Protein AF-G8ZI67-F1 (afdb_monomer_lite)

Foldseek 3Di:
DVVLVVLLCVVLVVVVVCCVVPVCVVVVCVVVLCVLQVCVVVVVVVLVVQCVVDPDPVSNVVSSNVVSVSVSNNVSD

Structure (mmCIF, N/CA/C/O backbone):
data_AF-G8ZI67-F1
#
_entry.id   AF-G8ZI67-F1
#
loop_
_atom_site.group_PDB
_atom_site.id
_atom_site.type_symbol
_atom_site.label_atom_id
_atom_site.label_alt_id
_atom_site.label_comp_id
_atom_site.label_asym_id
_atom_site.label_entity_id
_atom_site.label_seq_id
_atom_site.pdbx_PDB_ins_code
_atom_site.Cartn_x
_atom_site.Cartn_y
_atom_site.Cartn_z
_atom_site.occupancy
_atom_site.B_iso_or_equiv
_atom_site.auth_seq_id
_atom_site.auth_comp_id
_atom_site.auth_asym_id
_atom_site.auth_atom_id
_atom_site.pdbx_PDB_model_num
ATOM 1 N N . MET A 1 1 ? -18.455 -6.021 1.834 1.00 55.72 1 MET A N 1
ATOM 2 C CA . MET A 1 1 ? -17.469 -6.633 0.914 1.00 55.72 1 MET A CA 1
ATOM 3 C C . MET A 1 1 ? -17.412 -5.933 -0.445 1.00 55.72 1 MET A C 1
ATOM 5 O O . MET A 1 1 ? -16.318 -5.559 -0.839 1.00 55.72 1 MET A O 1
ATOM 9 N N . GLY A 1 2 ? -18.540 -5.640 -1.112 1.00 64.88 2 GLY A N 1
ATOM 10 C CA . GLY A 1 2 ? -18.534 -4.998 -2.443 1.00 64.88 2 GLY A CA 1
ATOM 11 C C . GLY A 1 2 ? -17.790 -3.655 -2.555 1.00 64.88 2 GLY A C 1
ATOM 12 O O . GLY A 1 2 ? -17.135 -3.412 -3.560 1.00 64.88 2 GLY A O 1
ATOM 13 N N . ARG A 1 3 ? -17.798 -2.811 -1.508 1.00 75.00 3 ARG A N 1
ATOM 14 C CA . ARG A 1 3 ? -17.040 -1.541 -1.505 1.00 75.00 3 ARG A CA 1
ATOM 15 C C . ARG A 1 3 ? -15.526 -1.729 -1.582 1.00 75.00 3 ARG A C 1
ATOM 17 O O . ARG A 1 3 ? -14.886 -1.002 -2.321 1.00 75.00 3 ARG A O 1
ATOM 24 N N . ILE A 1 4 ? -14.968 -2.688 -0.844 1.00 73.06 4 ILE A N 1
ATOM 25 C CA . ILE A 1 4 ? -13.517 -2.941 -0.804 1.00 73.06 4 ILE A CA 1
ATOM 26 C C . ILE A 1 4 ? -13.048 -3.473 -2.159 1.00 73.06 4 ILE A C 1
ATOM 28 O O . ILE A 1 4 ? -12.062 -2.993 -2.704 1.00 73.06 4 ILE A O 1
ATOM 32 N N . ILE A 1 5 ? -13.810 -4.409 -2.731 1.00 74.50 5 ILE A N 1
ATOM 33 C CA . ILE A 1 5 ? -13.545 -4.975 -4.058 1.00 74.50 5 ILE A CA 1
ATOM 34 C C . ILE A 1 5 ? -13.656 -3.888 -5.134 1.00 74.50 5 ILE A C 1
ATOM 36 O O . ILE A 1 5 ? -12.780 -3.782 -5.983 1.00 74.50 5 ILE A O 1
ATOM 40 N N . GLY A 1 6 ? -14.683 -3.035 -5.072 1.00 81.75 6 GLY A N 1
ATOM 41 C CA . GLY A 1 6 ? -14.830 -1.907 -5.994 1.00 81.75 6 GLY A CA 1
ATOM 42 C C . GLY A 1 6 ? -13.681 -0.903 -5.890 1.00 81.75 6 GLY A C 1
ATOM 43 O O . GLY A 1 6 ? -13.185 -0.437 -6.909 1.00 81.75 6 GLY A O 1
ATOM 44 N N . LEU A 1 7 ? -13.208 -0.617 -4.675 1.00 79.50 7 LEU A N 1
ATOM 45 C CA . LEU A 1 7 ? -12.085 0.290 -4.437 1.00 79.50 7 LEU A CA 1
ATOM 46 C C . LEU A 1 7 ? -10.762 -0.309 -4.933 1.00 79.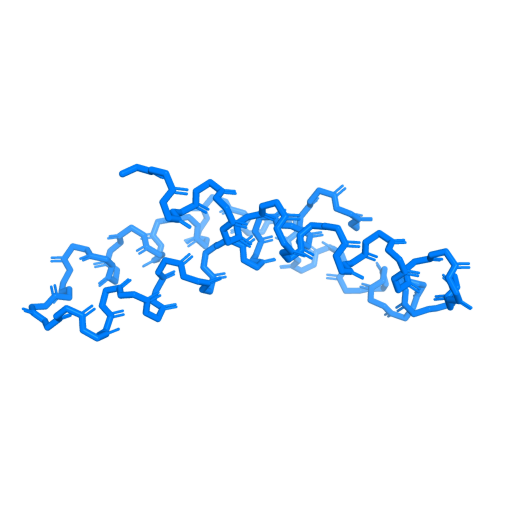50 7 LEU A C 1
ATOM 48 O O . LEU A 1 7 ? -9.969 0.392 -5.555 1.00 79.50 7 LEU A O 1
ATOM 52 N N . PHE A 1 8 ? -10.566 -1.615 -4.729 1.00 81.94 8 PHE A N 1
ATOM 53 C CA . PHE A 1 8 ? -9.448 -2.369 -5.290 1.00 81.94 8 PHE A CA 1
ATOM 54 C C . PHE A 1 8 ? -9.459 -2.324 -6.820 1.00 81.94 8 PHE A C 1
ATOM 56 O O . PHE A 1 8 ? -8.459 -1.945 -7.418 1.00 81.94 8 PHE A O 1
ATOM 63 N N . LEU A 1 9 ? -10.590 -2.645 -7.456 1.00 81.88 9 LEU A N 1
ATOM 64 C CA . LEU A 1 9 ? -10.733 -2.626 -8.915 1.00 81.88 9 LEU A CA 1
ATOM 65 C C . LEU A 1 9 ? -10.556 -1.220 -9.495 1.00 81.88 9 LEU A C 1
ATOM 67 O O . LEU A 1 9 ? -9.910 -1.071 -10.527 1.00 81.88 9 LEU A O 1
ATOM 71 N N . PHE A 1 10 ? -11.085 -0.193 -8.827 1.00 87.12 10 PHE A N 1
ATOM 72 C CA . PHE A 1 10 ? -10.918 1.196 -9.244 1.00 87.12 10 PHE A CA 1
ATOM 73 C C . PHE A 1 10 ? -9.449 1.626 -9.191 1.00 87.12 10 PHE A C 1
ATOM 75 O O . PHE A 1 10 ? -8.919 2.114 -10.185 1.00 87.12 10 PHE A O 1
ATOM 82 N N . LEU A 1 11 ? -8.769 1.396 -8.063 1.00 84.00 11 LEU A N 1
ATOM 83 C CA . LEU A 1 11 ? -7.348 1.720 -7.909 1.00 84.00 11 LEU A CA 1
ATOM 84 C C . LEU A 1 11 ? -6.469 0.910 -8.865 1.00 84.00 11 LEU A C 1
ATOM 86 O O . LEU A 1 11 ? -5.543 1.455 -9.460 1.00 84.00 11 LEU A O 1
ATOM 90 N N . PHE A 1 12 ? -6.768 -0.377 -9.039 1.00 82.00 12 PHE A N 1
ATOM 91 C CA . PHE A 1 12 ? -6.057 -1.242 -9.972 1.00 82.00 12 PHE A CA 1
ATOM 92 C C . PHE A 1 12 ? -6.235 -0.774 -11.416 1.00 82.00 12 PHE A C 1
ATOM 94 O O . PHE A 1 12 ? -5.251 -0.619 -12.134 1.00 82.00 12 PHE A O 1
ATOM 101 N N . GLY A 1 13 ? -7.470 -0.476 -11.825 1.00 84.31 13 GLY A N 1
ATOM 102 C CA . GLY A 1 13 ? -7.771 0.079 -13.141 1.00 84.31 13 GLY A CA 1
ATOM 103 C C . GLY A 1 13 ? -7.059 1.410 -13.379 1.00 84.31 13 GLY A C 1
ATOM 104 O O . GLY A 1 13 ? -6.430 1.587 -14.418 1.00 84.31 13 GLY A O 1
ATOM 105 N N . LEU A 1 14 ? -7.072 2.310 -12.392 1.00 85.81 14 LEU A N 1
ATOM 106 C CA . LEU A 1 14 ? -6.370 3.593 -12.461 1.00 85.81 14 LEU A CA 1
ATO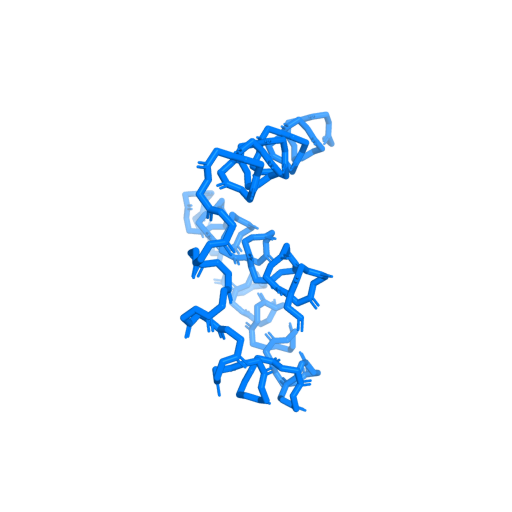M 107 C C . LEU A 1 14 ? -4.857 3.403 -12.651 1.00 85.81 14 LEU A C 1
ATOM 109 O O . LEU A 1 14 ? -4.255 4.048 -13.506 1.00 85.81 14 LEU A O 1
ATOM 113 N N . LEU A 1 15 ? -4.244 2.488 -11.894 1.00 81.50 15 LEU A N 1
ATOM 114 C CA . LEU A 1 15 ? -2.818 2.173 -12.006 1.00 81.50 15 LEU A CA 1
ATOM 115 C C . LEU A 1 15 ? -2.462 1.519 -13.346 1.00 81.50 15 LEU A C 1
ATOM 117 O O . LEU A 1 15 ? -1.404 1.812 -13.903 1.00 81.50 15 LEU A O 1
ATOM 121 N N . LEU A 1 16 ? -3.332 0.666 -13.890 1.00 82.75 16 LEU A N 1
ATOM 122 C CA . LEU A 1 16 ? -3.146 0.075 -15.216 1.00 82.75 16 LEU A CA 1
ATOM 123 C C . LEU A 1 16 ? -3.234 1.123 -16.326 1.00 82.75 16 LEU A C 1
ATOM 125 O O . LEU A 1 16 ? -2.394 1.123 -17.224 1.00 82.75 16 LEU A O 1
ATOM 129 N N . ILE A 1 17 ? -4.200 2.042 -16.246 1.00 85.44 17 ILE A N 1
ATOM 130 C CA . ILE A 1 17 ? -4.306 3.167 -17.183 1.00 85.44 17 ILE A CA 1
ATOM 131 C C . ILE A 1 17 ? -3.056 4.041 -17.080 1.00 85.44 17 ILE A C 1
ATOM 133 O O . ILE A 1 17 ? -2.464 4.381 -18.099 1.00 85.44 17 ILE A O 1
ATOM 137 N N . LEU A 1 18 ? -2.597 4.348 -15.864 1.00 82.81 18 LEU A N 1
ATOM 138 C CA . LEU A 1 18 ? -1.381 5.132 -15.651 1.00 82.81 18 LEU A CA 1
ATOM 139 C C . LEU A 1 18 ? -0.144 4.438 -16.241 1.00 82.81 18 LEU A C 1
ATOM 141 O O . LEU A 1 18 ? 0.678 5.092 -16.875 1.00 82.81 18 LEU A O 1
ATOM 145 N N . LYS A 1 19 ? -0.041 3.111 -16.099 1.00 76.75 19 LYS A N 1
ATOM 146 C CA . LYS A 1 19 ? 1.004 2.301 -16.742 1.00 76.75 19 LYS A CA 1
ATOM 147 C C . LYS A 1 19 ? 0.921 2.357 -18.270 1.00 76.75 19 LYS A C 1
ATOM 149 O O . LYS A 1 19 ? 1.960 2.398 -18.919 1.00 76.75 19 LYS A O 1
ATOM 154 N N . ALA A 1 20 ? -0.283 2.341 -18.840 1.00 79.94 20 ALA A N 1
ATOM 155 C CA . ALA A 1 20 ? -0.489 2.383 -20.286 1.00 79.94 20 ALA A CA 1
ATOM 156 C C . ALA A 1 20 ? -0.189 3.768 -20.885 1.00 79.94 20 ALA A C 1
ATOM 158 O O . ALA A 1 20 ? 0.436 3.858 -21.937 1.00 79.94 20 ALA A O 1
ATOM 159 N N . VAL A 1 21 ? -0.604 4.840 -20.205 1.00 84.25 21 VAL A N 1
ATOM 160 C CA . VAL A 1 21 ? -0.414 6.230 -20.653 1.00 84.25 21 VAL A CA 1
ATOM 161 C C . VAL A 1 21 ? 1.011 6.717 -20.382 1.00 84.25 21 VAL A C 1
ATOM 163 O O . VAL A 1 21 ? 1.567 7.472 -21.175 1.00 84.25 21 VAL A O 1
ATOM 166 N N . TYR A 1 22 ? 1.619 6.286 -19.274 1.00 80.00 22 TYR A N 1
ATOM 167 C CA . TYR A 1 22 ? 2.952 6.715 -18.859 1.00 80.00 22 TYR A CA 1
ATOM 168 C C . TYR A 1 22 ? 3.807 5.522 -18.397 1.00 80.00 22 TYR A C 1
ATOM 170 O O . TYR A 1 22 ? 4.055 5.338 -17.201 1.00 80.00 22 TYR A O 1
ATOM 178 N N . PRO A 1 23 ? 4.314 4.701 -19.335 1.00 70.81 23 PRO A N 1
ATOM 179 C CA . PR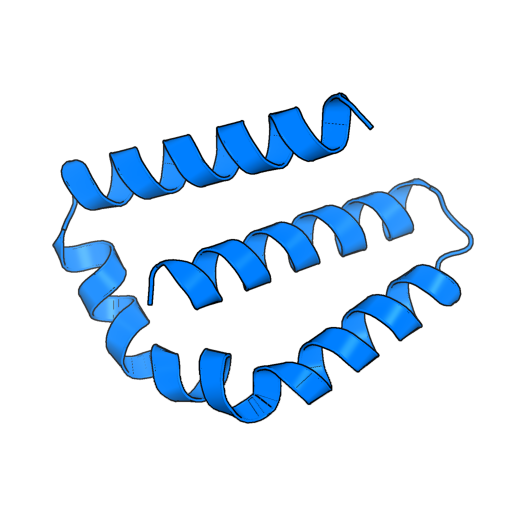O A 1 23 ? 5.047 3.473 -19.011 1.00 70.81 23 PRO A CA 1
ATOM 180 C C . PRO A 1 23 ? 6.318 3.719 -18.181 1.00 70.81 23 PRO A C 1
ATOM 182 O O . PRO A 1 23 ? 6.733 2.856 -17.407 1.00 70.81 23 PRO A O 1
ATOM 185 N N . GLY A 1 24 ? 6.902 4.920 -18.266 1.00 73.94 24 GLY A N 1
ATOM 186 C CA . GLY A 1 24 ? 8.049 5.327 -17.451 1.00 73.94 24 GLY A CA 1
ATOM 187 C C . GLY A 1 24 ? 7.736 5.521 -15.962 1.00 73.94 24 GLY A C 1
ATOM 188 O O . GLY A 1 24 ? 8.646 5.434 -15.142 1.00 73.94 24 GLY A O 1
ATOM 189 N N . PHE A 1 25 ? 6.469 5.728 -15.585 1.00 76.62 25 PHE A N 1
ATOM 190 C CA . PHE A 1 25 ? 6.070 5.983 -14.196 1.00 76.62 25 PHE A CA 1
ATOM 191 C C . PHE A 1 25 ? 6.427 4.811 -13.275 1.00 76.62 25 PHE A C 1
ATOM 193 O O . PHE A 1 25 ? 7.070 4.987 -12.240 1.00 76.62 25 PHE A O 1
ATOM 200 N N . LEU A 1 26 ? 6.090 3.588 -13.698 1.00 70.31 26 LEU A N 1
ATOM 201 C CA . LEU A 1 26 ? 6.475 2.382 -12.968 1.00 70.31 26 LEU A CA 1
ATOM 202 C C . LEU A 1 26 ? 7.981 2.124 -13.030 1.00 70.31 26 LEU A C 1
ATOM 204 O O . LEU A 1 26 ? 8.523 1.574 -12.081 1.00 70.31 26 LEU A O 1
ATOM 208 N N . GLY A 1 27 ? 8.675 2.560 -14.085 1.00 72.25 27 GLY A N 1
ATOM 209 C CA . GLY A 1 27 ? 10.135 2.463 -14.180 1.00 72.25 27 GLY A CA 1
ATOM 210 C C . GLY A 1 27 ? 10.872 3.261 -13.097 1.00 72.25 27 GLY A C 1
ATOM 211 O O . GLY A 1 27 ? 11.874 2.789 -12.558 1.00 72.25 27 GLY A O 1
ATOM 212 N N . TYR A 1 28 ? 10.355 4.432 -12.707 1.00 74.50 28 TYR A N 1
ATOM 213 C CA . TYR A 1 28 ? 10.890 5.194 -11.570 1.00 74.50 28 TYR A CA 1
ATOM 214 C C . TYR A 1 28 ? 10.682 4.465 -10.238 1.00 74.50 28 TYR A C 1
ATOM 216 O O . TYR A 1 28 ? 11.597 4.399 -9.417 1.00 74.50 28 TYR A O 1
ATOM 224 N N . LEU A 1 29 ? 9.502 3.872 -10.044 1.00 73.50 29 LEU A N 1
ATOM 225 C CA . LEU A 1 29 ? 9.173 3.087 -8.851 1.00 73.50 29 LEU A CA 1
ATOM 226 C C . LEU A 1 29 ? 9.874 1.718 -8.824 1.00 73.50 29 LEU A C 1
ATOM 228 O O . LEU A 1 29 ? 10.128 1.188 -7.744 1.00 73.50 29 LEU A O 1
ATOM 232 N N . ALA A 1 30 ? 10.255 1.164 -9.979 1.00 75.81 30 ALA A N 1
ATOM 233 C CA . ALA A 1 30 ? 10.902 -0.144 -10.101 1.00 75.81 30 ALA A CA 1
ATOM 234 C C . ALA A 1 30 ? 12.236 -0.209 -9.351 1.00 75.81 30 ALA A C 1
ATOM 236 O O . ALA A 1 30 ? 12.559 -1.241 -8.763 1.00 75.81 30 ALA A O 1
ATOM 237 N N . LYS A 1 31 ? 12.971 0.908 -9.271 1.00 80.69 31 LYS A N 1
ATOM 238 C CA . LYS A 1 31 ? 14.191 1.015 -8.449 1.00 80.69 31 LYS A CA 1
ATOM 239 C C . LYS A 1 31 ? 13.920 0.773 -6.961 1.00 80.69 31 LYS A C 1
ATOM 241 O O . LYS A 1 31 ? 14.794 0.288 -6.250 1.00 80.69 31 LYS A O 1
ATOM 246 N N . TYR A 1 32 ? 12.704 1.063 -6.505 1.00 79.06 32 TYR A N 1
ATOM 247 C CA . TYR A 1 32 ? 12.273 0.880 -5.122 1.00 79.06 32 TYR A CA 1
ATOM 248 C C . TYR A 1 32 ? 11.533 -0.445 -4.880 1.00 79.06 32 TYR A C 1
ATOM 250 O O . TYR A 1 32 ? 11.202 -0.754 -3.735 1.00 79.06 32 TYR A O 1
ATOM 258 N N . SER A 1 33 ? 11.321 -1.262 -5.919 1.00 79.62 33 SER A N 1
ATOM 259 C CA . SER A 1 33 ? 10.614 -2.552 -5.833 1.00 79.62 33 SER A CA 1
ATOM 260 C C . SER A 1 33 ? 11.193 -3.477 -4.759 1.00 79.62 33 SER A C 1
ATOM 262 O O . SER A 1 33 ? 10.447 -4.139 -4.043 1.00 79.62 33 SER A O 1
ATOM 264 N N . ILE A 1 34 ? 12.517 -3.469 -4.576 1.00 82.38 34 ILE A N 1
ATOM 265 C CA . ILE A 1 34 ? 13.215 -4.285 -3.574 1.00 82.38 34 ILE A CA 1
ATOM 266 C C . ILE A 1 34 ? 12.757 -3.929 -2.154 1.00 82.38 34 ILE A C 1
ATOM 268 O O . ILE A 1 34 ? 12.539 -4.829 -1.344 1.00 82.38 34 ILE A O 1
ATOM 272 N N . TYR A 1 35 ? 12.567 -2.641 -1.857 1.00 82.50 35 TYR A N 1
ATOM 273 C CA . TYR A 1 35 ? 12.109 -2.174 -0.544 1.00 82.50 35 TYR A CA 1
ATOM 274 C C . TYR A 1 35 ? 10.633 -2.477 -0.291 1.00 82.50 35 TYR A C 1
ATOM 276 O O . TYR A 1 35 ? 10.212 -2.533 0.858 1.00 82.50 35 TYR A O 1
ATOM 284 N N . ILE A 1 36 ? 9.854 -2.704 -1.347 1.00 81.25 36 ILE A N 1
ATOM 285 C CA . ILE A 1 36 ? 8.448 -3.095 -1.243 1.00 81.25 36 ILE A CA 1
ATOM 286 C C . ILE A 1 36 ? 8.348 -4.615 -1.094 1.00 81.25 36 ILE A C 1
ATOM 288 O O . ILE A 1 36 ? 7.633 -5.097 -0.224 1.00 81.25 36 ILE A O 1
ATOM 292 N N . LYS A 1 37 ? 9.101 -5.382 -1.889 1.00 82.69 37 LYS A N 1
ATOM 293 C CA . LYS A 1 37 ? 8.991 -6.844 -1.948 1.00 82.69 37 LYS A CA 1
ATOM 294 C C . LYS A 1 37 ? 9.679 -7.570 -0.796 1.00 82.69 37 LYS A C 1
ATOM 296 O O . LYS A 1 37 ? 9.114 -8.528 -0.279 1.00 82.69 37 LYS A O 1
ATOM 301 N N . LYS A 1 38 ? 10.877 -7.139 -0.374 1.00 86.75 38 LYS A N 1
ATOM 302 C CA . LYS A 1 38 ? 11.625 -7.826 0.699 1.00 86.75 38 LYS A CA 1
ATOM 303 C C . LYS A 1 38 ? 10.878 -7.855 2.039 1.00 86.75 38 LYS A C 1
ATOM 305 O O . LYS A 1 38 ? 10.767 -8.934 2.613 1.00 86.75 38 LYS A O 1
ATOM 310 N N . PRO A 1 39 ? 10.359 -6.729 2.561 1.00 86.50 39 PRO A N 1
ATOM 311 C CA . PRO A 1 39 ? 9.706 -6.711 3.865 1.00 86.50 39 PRO A CA 1
ATOM 312 C C . PRO A 1 39 ? 8.202 -7.017 3.792 1.00 86.50 39 PRO A C 1
ATOM 314 O O . PRO A 1 39 ? 7.479 -6.653 4.717 1.00 86.50 39 PRO A O 1
ATOM 317 N N . PHE A 1 40 ? 7.716 -7.680 2.734 1.00 86.69 40 PHE A N 1
ATOM 318 C CA . PHE A 1 40 ? 6.284 -7.904 2.498 1.00 86.69 40 PHE A CA 1
ATOM 319 C C . PHE A 1 40 ? 5.543 -8.467 3.715 1.00 86.69 40 PHE A C 1
ATOM 321 O O . PHE A 1 40 ? 4.521 -7.928 4.139 1.00 86.69 40 PHE A O 1
ATOM 328 N N . VAL A 1 41 ? 6.110 -9.505 4.333 1.00 85.06 41 VAL A N 1
ATOM 329 C CA . VAL A 1 41 ? 5.527 -10.149 5.518 1.00 85.06 41 VAL A CA 1
ATOM 330 C C . VAL A 1 41 ? 5.501 -9.195 6.718 1.00 85.06 41 VAL A C 1
ATOM 332 O O . VAL A 1 41 ? 4.510 -9.142 7.442 1.00 85.06 41 VAL A O 1
ATOM 335 N N . GLY A 1 42 ? 6.552 -8.392 6.903 1.00 88.94 42 GLY A N 1
ATOM 336 C CA . GLY A 1 42 ? 6.617 -7.394 7.973 1.00 88.94 42 GLY A CA 1
ATOM 337 C C . GLY A 1 42 ? 5.560 -6.304 7.806 1.00 88.94 42 GLY A C 1
ATOM 338 O O . GLY A 1 42 ? 4.840 -5.994 8.751 1.00 88.94 42 GLY A O 1
ATOM 339 N N . PHE A 1 43 ? 5.396 -5.779 6.590 1.00 87.69 43 PHE A N 1
ATOM 340 C CA . PHE A 1 43 ? 4.345 -4.806 6.292 1.00 87.69 43 PHE A CA 1
ATOM 341 C C . PHE A 1 43 ? 2.944 -5.393 6.478 1.00 87.69 43 PHE A C 1
ATOM 343 O O . PHE A 1 43 ? 2.092 -4.726 7.060 1.00 87.69 43 PHE A O 1
ATOM 350 N N . MET A 1 44 ? 2.707 -6.645 6.065 1.00 89.06 44 MET A N 1
ATOM 351 C CA . MET A 1 44 ? 1.439 -7.333 6.333 1.00 89.06 44 MET A CA 1
ATOM 352 C C . MET A 1 44 ? 1.107 -7.353 7.827 1.00 89.06 44 MET A C 1
ATOM 354 O O . MET A 1 44 ? 0.003 -6.970 8.209 1.00 89.06 44 MET A O 1
ATOM 358 N N . LEU A 1 45 ? 2.064 -7.738 8.674 1.00 90.88 45 LEU A N 1
ATOM 359 C CA . LEU A 1 45 ? 1.866 -7.775 10.124 1.00 90.88 45 LEU A CA 1
ATOM 360 C C . LEU A 1 45 ? 1.585 -6.383 10.706 1.00 90.88 45 LEU A C 1
ATOM 362 O O . LEU A 1 45 ? 0.712 -6.249 11.561 1.00 90.88 45 LEU A O 1
ATOM 366 N N . VAL A 1 46 ? 2.261 -5.342 10.212 1.00 92.56 46 VAL A N 1
ATOM 367 C CA . VAL A 1 46 ? 2.014 -3.952 10.630 1.00 92.56 46 VAL A CA 1
ATOM 368 C C . VAL A 1 46 ? 0.603 -3.504 10.256 1.00 92.56 46 VAL A C 1
ATOM 370 O O . VAL A 1 46 ? -0.107 -2.969 11.105 1.00 92.56 46 VAL A O 1
ATOM 373 N N . PHE A 1 47 ? 0.161 -3.745 9.019 1.00 91.12 47 PHE A N 1
ATOM 374 C CA . PHE A 1 47 ? -1.188 -3.379 8.581 1.00 91.12 47 PHE A CA 1
ATOM 375 C C . PHE A 1 47 ? -2.268 -4.138 9.356 1.00 91.12 47 PHE A C 1
ATOM 377 O O . PHE A 1 47 ? -3.255 -3.531 9.766 1.00 91.12 47 PHE A O 1
ATOM 384 N N . ILE A 1 48 ? -2.062 -5.431 9.620 1.00 89.25 48 ILE A N 1
ATOM 385 C CA . ILE A 1 48 ? -2.966 -6.234 10.455 1.00 89.25 48 ILE A CA 1
ATOM 386 C C . ILE A 1 48 ? -3.009 -5.677 11.882 1.00 89.25 48 ILE A C 1
ATOM 388 O O . ILE A 1 48 ? -4.093 -5.457 12.418 1.00 89.25 48 ILE A O 1
ATOM 392 N N . GLY A 1 49 ? -1.854 -5.379 12.481 1.00 90.94 49 GLY A N 1
ATOM 393 C CA . GLY A 1 49 ? -1.775 -4.793 13.819 1.00 90.94 49 GLY A CA 1
ATOM 394 C C . GLY A 1 49 ? -2.483 -3.440 13.908 1.00 90.94 49 GLY A C 1
ATOM 395 O O . GLY A 1 49 ? -3.314 -3.230 14.791 1.00 90.94 49 GLY A O 1
ATOM 396 N N . LEU A 1 50 ? -2.233 -2.541 12.952 1.00 90.94 50 LEU A N 1
ATOM 397 C CA . LEU A 1 50 ? -2.906 -1.242 12.864 1.00 90.94 50 LEU A CA 1
ATOM 398 C C . LEU A 1 50 ? -4.414 -1.392 12.667 1.00 90.94 50 LEU A C 1
ATOM 400 O O . LEU A 1 50 ? -5.192 -0.654 13.271 1.00 90.94 50 LEU A O 1
ATOM 404 N N . PHE A 1 51 ? -4.843 -2.359 11.859 1.00 87.81 51 PHE A N 1
ATOM 405 C CA . PHE A 1 51 ? -6.254 -2.648 11.647 1.00 87.81 51 PHE A CA 1
ATOM 406 C C . PHE A 1 51 ? -6.930 -3.138 12.932 1.00 87.81 51 PHE A C 1
ATOM 408 O O . PHE A 1 51 ? -8.012 -2.663 13.271 1.00 87.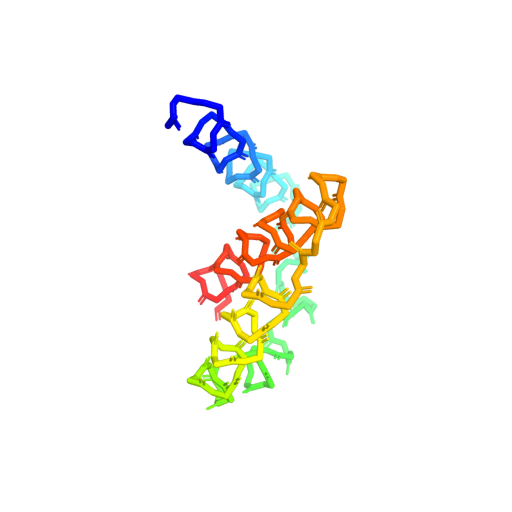81 51 PHE A O 1
ATOM 415 N N . MET A 1 52 ? -6.282 -4.040 13.676 1.00 89.50 52 MET A N 1
ATOM 416 C CA . MET A 1 52 ? -6.790 -4.560 14.951 1.00 89.50 52 MET A CA 1
ATOM 417 C C . MET A 1 52 ? -6.841 -3.485 16.044 1.00 89.50 52 MET A C 1
ATOM 419 O O . MET A 1 52 ? -7.775 -3.464 16.842 1.00 89.50 52 MET A O 1
ATOM 423 N N . LEU A 1 53 ? -5.867 -2.571 16.071 1.00 90.69 53 LEU A N 1
ATOM 424 C CA . LEU A 1 53 ? -5.818 -1.454 17.023 1.00 90.69 53 LEU A CA 1
ATOM 425 C C . LEU A 1 53 ? -6.773 -0.304 16.659 1.00 90.69 53 LEU A C 1
ATOM 427 O O . LEU A 1 53 ? -7.060 0.559 17.494 1.00 90.69 53 LEU A O 1
ATOM 431 N N . SER A 1 54 ? -7.285 -0.274 15.427 1.00 88.50 54 SER A N 1
ATOM 432 C CA . SER A 1 54 ? -8.163 0.789 14.941 1.00 88.50 54 SER A CA 1
ATOM 433 C C . SER A 1 54 ? -9.547 0.720 15.591 1.00 88.50 54 SER A C 1
ATOM 435 O O . SER A 1 54 ? -10.427 -0.019 15.156 1.00 88.50 54 SER A O 1
ATOM 437 N N . LYS A 1 55 ? -9.778 1.564 16.602 1.00 84.62 55 LYS A N 1
ATOM 438 C CA . LYS A 1 55 ? -11.096 1.710 17.252 1.00 84.62 55 LYS A CA 1
ATOM 439 C C . LYS A 1 55 ? -12.087 2.561 16.449 1.00 84.62 55 LYS A C 1
ATOM 441 O O . LYS A 1 55 ? -13.294 2.429 16.621 1.00 84.62 55 LYS A O 1
ATOM 446 N N . ASN A 1 56 ? -11.591 3.439 15.573 1.00 90.56 56 ASN A N 1
ATOM 447 C CA . ASN A 1 56 ? -12.414 4.336 14.760 1.00 90.56 56 ASN A CA 1
ATOM 448 C C . ASN A 1 56 ? -12.557 3.804 13.323 1.00 90.56 56 ASN A C 1
ATOM 450 O O . ASN A 1 56 ? -11.577 3.415 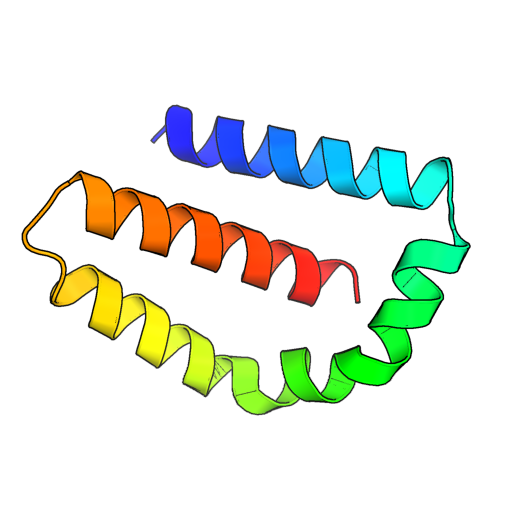12.685 1.00 90.56 56 ASN A O 1
ATOM 454 N N . LYS A 1 57 ? -13.782 3.851 12.791 1.00 86.19 57 LYS A N 1
ATOM 455 C CA . LYS A 1 57 ? -14.132 3.446 11.422 1.00 86.19 57 LYS A CA 1
ATOM 456 C C . LYS A 1 57 ? -13.328 4.193 10.349 1.00 86.19 57 LYS A C 1
ATOM 458 O O . LYS A 1 57 ? -12.987 3.597 9.328 1.00 86.19 57 LYS A O 1
ATOM 463 N N . ILE A 1 58 ? -12.998 5.465 10.584 1.00 88.06 58 ILE A N 1
ATOM 464 C CA . ILE A 1 58 ? -12.189 6.273 9.657 1.00 88.06 58 ILE A CA 1
ATOM 465 C C . ILE A 1 58 ? -10.763 5.720 9.579 1.00 88.06 58 ILE A C 1
ATOM 467 O O . ILE A 1 58 ? -10.294 5.397 8.491 1.00 88.06 58 ILE A O 1
ATOM 471 N N . TRP A 1 59 ? -10.112 5.520 10.730 1.00 88.94 59 TRP A N 1
ATOM 472 C CA . TRP A 1 59 ? -8.768 4.936 10.811 1.00 88.94 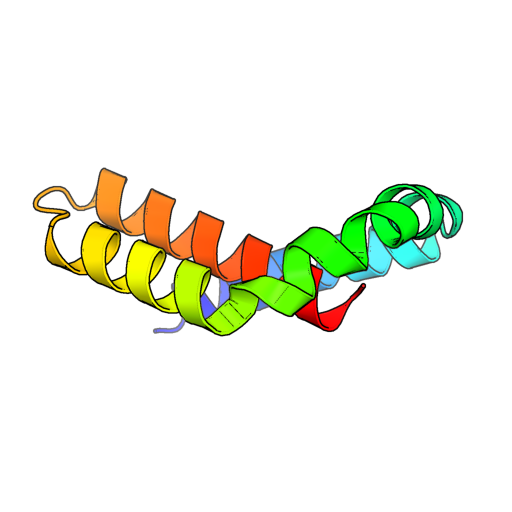59 TRP A CA 1
ATOM 473 C C . TRP A 1 59 ? -8.700 3.567 10.148 1.00 88.94 59 TRP A C 1
ATOM 475 O O . TRP A 1 59 ? -7.808 3.313 9.344 1.00 88.94 59 TRP A O 1
ATOM 485 N N . ARG A 1 60 ? -9.701 2.723 10.402 1.00 87.25 60 ARG A N 1
ATOM 486 C CA . ARG A 1 60 ? -9.769 1.400 9.790 1.00 87.25 60 ARG A CA 1
ATOM 487 C C . ARG A 1 60 ? -9.855 1.472 8.263 1.00 87.25 60 ARG A C 1
ATOM 489 O O . ARG A 1 60 ? -9.159 0.733 7.581 1.00 87.25 60 ARG A O 1
ATOM 496 N N . THR A 1 61 ? -10.638 2.413 7.733 1.00 87.31 61 THR A N 1
ATOM 497 C CA . THR A 1 61 ? -10.747 2.643 6.282 1.00 87.31 61 THR A CA 1
ATOM 498 C C . THR A 1 61 ? -9.422 3.130 5.691 1.00 87.31 61 THR A C 1
ATOM 500 O O . THR A 1 61 ? -9.023 2.664 4.631 1.00 87.31 61 THR A O 1
ATOM 503 N N . ILE A 1 62 ? -8.705 4.028 6.374 1.00 89.69 62 ILE A N 1
ATOM 504 C CA . ILE A 1 62 ? -7.386 4.507 5.924 1.00 89.69 62 ILE A CA 1
ATOM 505 C C . ILE A 1 62 ? -6.393 3.342 5.843 1.00 89.69 62 ILE A C 1
ATOM 507 O O . ILE A 1 62 ? -5.703 3.196 4.836 1.00 89.69 62 ILE A O 1
ATOM 511 N N . VAL A 1 63 ? -6.352 2.494 6.874 1.00 91.00 63 VAL A N 1
ATOM 512 C CA . VAL A 1 63 ? -5.487 1.306 6.916 1.00 91.00 63 VAL A CA 1
ATOM 513 C C . VAL A 1 63 ? -5.851 0.326 5.796 1.00 91.00 63 VAL A C 1
ATOM 515 O O . VAL A 1 63 ? -4.956 -0.153 5.107 1.00 91.00 63 VAL A O 1
ATOM 518 N N . GLU A 1 64 ? -7.143 0.075 5.556 1.00 86.69 64 GLU A N 1
ATOM 519 C CA . GLU A 1 64 ? -7.624 -0.761 4.442 1.00 86.69 64 GLU A CA 1
ATOM 520 C C . GLU A 1 64 ? -7.164 -0.215 3.079 1.00 86.69 64 GLU A C 1
ATOM 522 O O . GLU A 1 64 ? -6.611 -0.955 2.267 1.00 86.69 64 GLU A O 1
ATOM 527 N N . VAL A 1 65 ? -7.352 1.084 2.829 1.00 87.62 65 VAL A N 1
ATOM 528 C CA . VAL A 1 65 ? -6.960 1.739 1.569 1.00 87.62 65 VAL A CA 1
ATOM 529 C C . VAL A 1 65 ? -5.443 1.691 1.373 1.00 87.62 65 VAL A C 1
ATOM 531 O O . VAL A 1 65 ? -4.972 1.362 0.285 1.00 87.62 65 VAL A O 1
ATOM 534 N N . ALA A 1 66 ? -4.672 1.975 2.424 1.00 88.69 66 ALA A N 1
ATOM 535 C CA . ALA A 1 66 ? -3.214 1.921 2.389 1.00 88.69 66 ALA A CA 1
ATOM 536 C C . ALA A 1 66 ? -2.699 0.494 2.142 1.00 88.69 66 ALA A C 1
ATOM 538 O O . ALA A 1 66 ? -1.767 0.298 1.362 1.00 88.69 66 ALA A O 1
ATOM 539 N N . PHE A 1 67 ? -3.345 -0.507 2.741 1.00 88.50 67 PHE A N 1
ATOM 540 C CA . PHE A 1 67 ? -3.031 -1.914 2.517 1.00 88.50 67 PHE A CA 1
ATOM 541 C C . PHE A 1 67 ? -3.314 -2.344 1.072 1.00 88.50 67 PHE A C 1
ATOM 543 O O . PHE A 1 67 ? -2.480 -2.990 0.440 1.00 88.50 67 PHE A O 1
ATOM 550 N N . ILE A 1 68 ? -4.455 -1.929 0.516 1.00 87.75 68 ILE A N 1
ATOM 551 C CA . ILE A 1 68 ? -4.806 -2.171 -0.889 1.00 87.75 68 ILE A CA 1
ATOM 552 C C . ILE A 1 68 ? -3.766 -1.545 -1.821 1.00 87.75 68 ILE A C 1
ATOM 554 O O . ILE A 1 68 ? -3.259 -2.225 -2.709 1.00 87.75 68 ILE A O 1
ATOM 558 N N . LEU A 1 69 ? -3.408 -0.278 -1.601 1.00 86.88 69 LEU A N 1
ATOM 559 C CA . LEU A 1 69 ? -2.370 0.406 -2.377 1.00 86.88 69 LEU A CA 1
ATOM 560 C C . LEU A 1 69 ? -1.030 -0.333 -2.320 1.00 86.88 69 LEU A C 1
ATOM 562 O O . LEU A 1 69 ? -0.385 -0.514 -3.351 1.00 86.88 69 LEU A O 1
ATOM 566 N N . TYR A 1 70 ? -0.631 -0.801 -1.138 1.00 87.31 70 TYR A N 1
ATOM 567 C CA . TYR A 1 70 ? 0.600 -1.564 -0.966 1.00 87.31 70 TYR A CA 1
ATOM 568 C C . TYR A 1 70 ? 0.586 -2.883 -1.752 1.00 87.31 70 TYR A C 1
ATOM 570 O O . TYR A 1 70 ? 1.550 -3.186 -2.454 1.00 87.31 70 TYR A O 1
ATOM 578 N N . ILE A 1 71 ? -0.519 -3.637 -1.706 1.00 86.62 71 ILE A N 1
ATOM 579 C CA . ILE A 1 71 ? -0.686 -4.865 -2.500 1.00 86.62 71 ILE A CA 1
ATOM 580 C C . ILE A 1 71 ? -0.598 -4.563 -3.998 1.00 86.62 71 ILE A C 1
ATOM 582 O O . ILE A 1 71 ? 0.078 -5.280 -4.733 1.00 86.62 71 ILE A O 1
ATOM 586 N N . LEU A 1 72 ? -1.255 -3.500 -4.460 1.00 85.25 72 LEU A N 1
ATOM 587 C CA . LEU A 1 72 ? -1.231 -3.111 -5.870 1.00 85.25 72 LEU A CA 1
ATOM 588 C C . LEU A 1 72 ? 0.193 -2.790 -6.335 1.00 85.25 72 LEU A C 1
ATOM 590 O O . LEU A 1 72 ? 0.607 -3.251 -7.397 1.00 85.25 72 LEU A O 1
ATOM 594 N N . LEU A 1 73 ? 0.958 -2.060 -5.520 1.00 84.62 73 LEU A N 1
ATOM 595 C CA . LEU A 1 73 ? 2.370 -1.788 -5.785 1.00 84.62 73 LEU A CA 1
ATOM 596 C C . LEU A 1 73 ? 3.206 -3.070 -5.788 1.00 84.62 73 LEU A C 1
ATOM 598 O O . LEU A 1 73 ? 4.044 -3.227 -6.665 1.00 84.62 73 LEU A O 1
ATOM 602 N N . TYR A 1 74 ? 2.964 -3.997 -4.861 1.00 84.81 74 TYR A N 1
ATOM 603 C CA . TYR A 1 74 ? 3.659 -5.285 -4.819 1.00 84.81 74 TYR A CA 1
ATOM 604 C C . TYR A 1 74 ? 3.420 -6.139 -6.078 1.00 84.81 74 TYR A C 1
ATOM 606 O O . TYR A 1 74 ? 4.336 -6.826 -6.521 1.00 84.81 74 TYR A O 1
ATOM 614 N N . ILE A 1 75 ? 2.207 -6.098 -6.645 1.00 82.50 75 ILE A N 1
ATOM 615 C CA . ILE A 1 75 ? 1.838 -6.848 -7.858 1.00 82.50 75 ILE A CA 1
ATOM 616 C C . ILE A 1 75 ? 2.406 -6.193 -9.127 1.00 82.50 75 ILE A C 1
ATOM 618 O O . ILE A 1 75 ? 2.780 -6.892 -10.067 1.00 82.50 75 ILE A O 1
ATOM 622 N N . LEU A 1 76 ? 2.405 -4.858 -9.195 1.00 78.81 76 LEU A N 1
ATOM 623 C CA . LEU A 1 76 ? 2.773 -4.112 -10.405 1.00 78.81 76 LEU A CA 1
ATOM 624 C C . LEU A 1 76 ? 4.278 -3.871 -10.566 1.00 78.81 76 LEU A C 1
ATOM 626 O O . LEU A 1 76 ? 4.731 -3.703 -11.704 1.00 78.81 76 LEU A O 1
ATOM 630 N N . LEU A 1 77 ? 5.014 -3.791 -9.456 1.00 78.25 77 LEU A N 1
ATOM 631 C CA . LEU A 1 77 ? 6.479 -3.680 -9.401 1.00 78.25 77 LEU A CA 1
ATOM 632 C C . LEU A 1 77 ? 7.116 -5.060 -9.294 1.00 78.25 77 LEU A C 1
ATOM 634 O O . LEU A 1 77 ? 8.353 -5.186 -9.435 1.00 78.25 77 LEU A O 1
#

Organism: Pyrococcus abyssi (strain GE5 / Orsay) (NCBI:txid272844)

Radius of gyration: 13.75 Å; chains: 1; bounding box: 33×17×38 Å

Sequence (77 aa):
MGRIIGLFLFLFGLLLILKAVYPGFLGYLAKYSIYIKKPFVGFMLVFIGLFMLSKNKIWRTIVEVAFILYILLYILL

Secondary structure (DSSP, 8-state):
-HHHHHHHHHHHHHHHHHHHH-HHHHHHHHTTHHHHHTTHHHHHHHHHHHHHH--SHHHHHHHHHHHHHHHHHHHH-

pLDDT: mean 83.14, std 6.63, range [55.72, 92.56]